Protein AF-A0AAW2YAG4-F1 (afdb_monomer_lite)

Structure (mmCIF, N/CA/C/O backbone):
data_AF-A0AAW2YAG4-F1
#
_entry.id   AF-A0AAW2YAG4-F1
#
loop_
_atom_site.group_PDB
_atom_site.id
_atom_site.type_symbol
_atom_site.label_atom_id
_atom_site.label_alt_id
_atom_site.label_comp_id
_atom_site.label_asym_id
_atom_site.label_entity_id
_atom_site.label_seq_id
_atom_site.pdbx_PDB_ins_code
_atom_site.Cartn_x
_atom_site.Cartn_y
_atom_site.Cartn_z
_atom_site.occupancy
_atom_site.B_iso_or_equiv
_atom_site.auth_seq_id
_atom_site.auth_comp_id
_atom_site.auth_asym_id
_atom_site.auth_atom_id
_atom_site.pdbx_PDB_model_num
ATOM 1 N N . MET A 1 1 ? 24.905 -18.448 -11.678 1.00 53.66 1 MET A N 1
ATOM 2 C CA . MET A 1 1 ? 25.564 -17.209 -12.152 1.00 53.66 1 MET A CA 1
ATOM 3 C C . MET A 1 1 ? 26.242 -17.367 -13.518 1.00 53.66 1 MET A C 1
ATOM 5 O O . MET A 1 1 ? 26.027 -16.509 -14.355 1.00 53.66 1 MET A O 1
ATOM 9 N N . ALA A 1 2 ? 26.984 -18.450 -13.802 1.00 53.00 2 ALA A N 1
ATOM 10 C CA . ALA A 1 2 ? 27.741 -18.599 -15.063 1.00 53.00 2 ALA A CA 1
ATOM 11 C C . ALA A 1 2 ? 26.912 -18.540 -16.371 1.00 53.00 2 ALA A C 1
ATOM 13 O O . ALA A 1 2 ? 27.399 -18.035 -17.376 1.00 53.00 2 ALA A O 1
ATOM 14 N N . MET A 1 3 ? 25.658 -19.007 -16.359 1.00 46.44 3 MET A N 1
ATOM 15 C CA . MET A 1 3 ? 24.808 -19.075 -17.559 1.00 46.44 3 MET A CA 1
ATOM 16 C C . MET A 1 3 ? 24.360 -17.697 -18.087 1.00 46.44 3 MET A C 1
ATOM 18 O O . MET A 1 3 ? 24.261 -17.512 -19.294 1.00 46.44 3 MET A O 1
ATOM 22 N N . PHE A 1 4 ? 24.137 -16.718 -17.203 1.00 52.41 4 PHE A N 1
ATOM 23 C CA . PHE A 1 4 ? 23.622 -15.391 -17.574 1.00 52.41 4 PHE A CA 1
ATOM 24 C C . PHE A 1 4 ? 24.710 -14.489 -18.181 1.00 52.41 4 PHE A C 1
ATOM 26 O O . PHE A 1 4 ? 24.458 -13.781 -19.154 1.00 52.41 4 PHE A O 1
ATOM 33 N N . ASN A 1 5 ? 25.949 -14.615 -17.694 1.00 57.97 5 ASN A N 1
ATOM 34 C CA . ASN A 1 5 ? 27.104 -13.868 -18.204 1.00 57.97 5 ASN A CA 1
ATOM 35 C C . ASN A 1 5 ? 27.513 -14.296 -19.623 1.00 57.97 5 ASN A C 1
ATOM 37 O O . ASN A 1 5 ? 28.012 -13.482 -20.392 1.00 57.97 5 ASN A O 1
ATOM 41 N N . MET A 1 6 ? 27.295 -15.564 -19.984 1.00 61.59 6 MET A N 1
ATOM 42 C CA . MET A 1 6 ? 27.647 -16.101 -21.304 1.00 61.59 6 MET A CA 1
ATOM 43 C C . MET A 1 6 ? 26.668 -15.660 -22.407 1.00 61.59 6 MET A C 1
ATOM 45 O O . MET A 1 6 ? 27.051 -15.587 -23.570 1.00 61.59 6 MET A O 1
ATOM 49 N N . LEU A 1 7 ? 25.424 -15.334 -22.041 1.00 64.31 7 LEU A N 1
ATOM 50 C CA . LEU A 1 7 ? 24.391 -14.820 -22.949 1.00 64.31 7 LEU A CA 1
ATOM 51 C C . LEU A 1 7 ? 24.320 -13.280 -22.971 1.00 64.31 7 LEU A C 1
ATOM 53 O O . LEU A 1 7 ? 23.483 -12.725 -23.677 1.00 64.31 7 LEU A O 1
ATOM 57 N N . GLY A 1 8 ? 25.179 -12.587 -22.211 1.00 64.06 8 GLY A N 1
ATOM 58 C CA . GLY A 1 8 ? 25.187 -11.121 -22.124 1.00 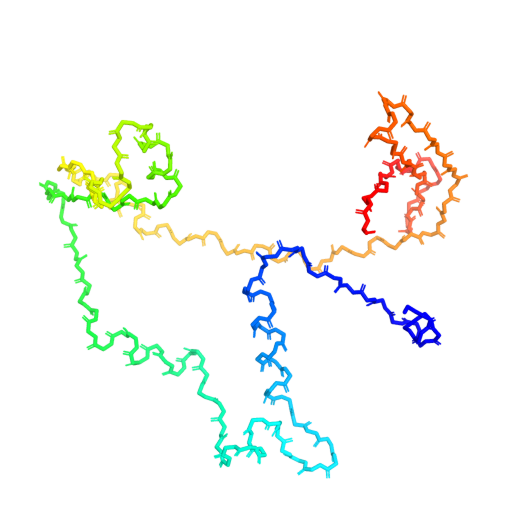64.06 8 GLY A CA 1
ATOM 59 C C . GLY A 1 8 ? 23.967 -10.527 -21.411 1.00 64.06 8 GLY A C 1
ATOM 60 O O . GLY A 1 8 ? 23.642 -9.363 -21.622 1.00 64.06 8 GLY A O 1
ATOM 61 N N . THR A 1 9 ? 23.271 -11.317 -20.590 1.00 64.12 9 THR A N 1
ATOM 62 C CA . THR A 1 9 ? 22.061 -10.892 -19.870 1.00 64.12 9 THR A CA 1
ATOM 63 C C . THR A 1 9 ? 22.362 -10.666 -18.393 1.00 64.12 9 THR A C 1
ATOM 65 O O . THR A 1 9 ? 22.922 -11.545 -17.739 1.00 64.12 9 THR A O 1
ATOM 68 N N . GLU A 1 10 ? 21.954 -9.522 -17.845 1.00 59.56 10 GLU A N 1
ATOM 69 C CA . GLU A 1 10 ? 22.127 -9.208 -16.424 1.00 59.56 10 GLU A CA 1
ATOM 70 C C . GLU A 1 10 ? 20.949 -9.713 -15.581 1.00 59.56 10 GLU A C 1
ATOM 72 O O . GLU A 1 10 ? 19.783 -9.448 -15.880 1.00 59.56 10 GLU A O 1
ATOM 77 N N . LEU A 1 11 ? 21.254 -10.426 -14.495 1.00 54.88 11 LEU A N 1
ATOM 78 C CA . LEU A 1 11 ? 20.260 -10.934 -13.553 1.00 54.88 11 LEU A CA 1
ATOM 79 C C . LEU A 1 11 ? 20.003 -9.889 -12.457 1.00 54.88 11 LEU A C 1
ATOM 81 O O . LEU A 1 11 ? 20.839 -9.689 -11.578 1.00 54.88 11 LEU A O 1
ATOM 85 N N . LYS A 1 12 ? 18.846 -9.219 -12.508 1.00 58.56 12 LYS A N 1
ATOM 86 C CA . LYS A 1 12 ? 18.429 -8.228 -11.504 1.00 58.56 12 LYS A CA 1
ATOM 87 C C . LYS A 1 12 ? 17.614 -8.913 -10.402 1.00 58.56 12 LYS A C 1
ATOM 89 O O . LYS A 1 12 ? 16.523 -9.407 -10.669 1.00 58.56 12 LYS A O 1
ATOM 94 N N . PHE A 1 13 ? 18.140 -8.952 -9.178 1.00 48.41 13 PHE A N 1
ATOM 95 C CA . PHE A 1 13 ? 17.424 -9.467 -8.005 1.00 48.41 13 PHE A CA 1
ATOM 96 C C . PHE A 1 13 ? 16.569 -8.361 -7.374 1.00 48.41 13 PHE A C 1
ATOM 98 O O . PHE A 1 13 ? 17.056 -7.245 -7.187 1.00 48.41 13 PHE A O 1
ATOM 105 N N . SER A 1 14 ? 15.310 -8.662 -7.041 1.00 45.09 14 SER A N 1
ATOM 106 C CA . SER A 1 14 ? 14.479 -7.756 -6.239 1.00 45.09 14 SER A CA 1
ATOM 107 C C . SER A 1 14 ? 14.921 -7.797 -4.772 1.00 45.09 14 SER A C 1
ATOM 109 O O . SER A 1 14 ? 15.391 -8.830 -4.287 1.00 45.09 14 SER A O 1
ATOM 111 N N . THR A 1 15 ? 14.805 -6.673 -4.060 1.00 54.16 15 THR A N 1
ATOM 112 C CA . THR A 1 15 ? 15.118 -6.593 -2.626 1.00 54.16 15 THR A CA 1
ATOM 113 C C . THR A 1 15 ? 14.220 -7.545 -1.840 1.00 54.16 15 THR A C 1
ATOM 115 O O . THR A 1 15 ? 13.032 -7.662 -2.136 1.00 54.16 15 THR A O 1
ATOM 118 N N . ALA A 1 16 ? 14.785 -8.204 -0.823 1.00 50.81 16 ALA A N 1
ATOM 119 C CA . ALA A 1 16 ? 14.051 -9.126 0.036 1.00 50.81 16 ALA A CA 1
ATOM 120 C C . ALA A 1 16 ? 12.755 -8.473 0.556 1.00 50.81 16 ALA A C 1
ATOM 122 O O . ALA A 1 16 ? 12.799 -7.441 1.228 1.00 50.81 16 ALA A O 1
ATOM 123 N N . ASP A 1 17 ? 11.629 -9.116 0.233 1.00 47.75 17 ASP A N 1
ATOM 124 C CA . ASP A 1 17 ? 10.254 -8.777 0.624 1.00 47.75 17 ASP A CA 1
ATOM 125 C C . ASP A 1 17 ? 9.556 -7.654 -0.182 1.00 47.75 17 ASP A C 1
ATOM 127 O O . ASP A 1 17 ? 9.034 -6.674 0.360 1.00 47.75 17 ASP A O 1
ATOM 131 N N . HIS A 1 18 ? 9.508 -7.793 -1.512 1.00 51.22 18 HIS A N 1
ATOM 132 C CA . HIS A 1 18 ? 8.655 -6.983 -2.399 1.00 51.22 18 HIS A CA 1
ATOM 133 C C . HIS A 1 18 ? 7.665 -7.866 -3.176 1.00 51.22 18 HIS A C 1
ATOM 135 O O . HIS A 1 18 ? 7.828 -8.089 -4.373 1.00 51.22 18 HIS A O 1
ATOM 141 N N . SER A 1 19 ? 6.594 -8.332 -2.520 1.00 53.47 19 SER A N 1
ATOM 142 C CA . SER A 1 19 ? 5.555 -9.151 -3.176 1.00 53.47 19 SER A CA 1
ATOM 143 C C . SER A 1 19 ? 4.991 -8.502 -4.448 1.00 53.47 19 SER A C 1
ATOM 145 O O . SER A 1 19 ? 4.784 -9.179 -5.443 1.00 53.47 19 SER A O 1
ATOM 147 N N . GLN A 1 20 ? 4.860 -7.170 -4.485 1.00 53.75 20 GLN A N 1
ATOM 148 C CA . GLN A 1 20 ? 4.312 -6.461 -5.649 1.00 53.75 20 GLN A CA 1
ATOM 149 C C . GLN A 1 20 ? 5.174 -6.512 -6.923 1.00 53.75 20 GLN A C 1
ATOM 151 O O . GLN A 1 20 ? 4.610 -6.444 -8.016 1.00 53.75 20 GLN A O 1
ATOM 156 N N . THR A 1 21 ? 6.509 -6.579 -6.832 1.00 53.12 21 THR A N 1
ATOM 157 C CA . THR A 1 21 ? 7.360 -6.650 -8.040 1.00 53.12 21 THR A CA 1
ATOM 158 C C . THR A 1 21 ? 7.359 -8.048 -8.635 1.00 53.12 21 THR A C 1
ATOM 160 O O . THR A 1 21 ? 7.324 -8.201 -9.857 1.00 53.12 21 THR A O 1
ATOM 163 N N . ASP A 1 22 ? 7.348 -9.050 -7.763 1.00 57.56 22 ASP A N 1
ATOM 164 C CA . ASP A 1 22 ? 7.364 -10.456 -8.149 1.00 57.56 22 ASP A CA 1
ATOM 165 C C . ASP A 1 22 ? 5.995 -10.861 -8.710 1.00 57.56 22 ASP A C 1
ATOM 167 O O . ASP A 1 22 ? 5.928 -11.516 -9.750 1.00 57.56 22 ASP A O 1
ATOM 171 N N . ASP A 1 23 ? 4.910 -10.342 -8.124 1.00 64.81 23 ASP A N 1
ATOM 172 C CA . ASP A 1 23 ? 3.544 -10.516 -8.625 1.00 64.81 23 ASP A CA 1
ATOM 173 C C . ASP A 1 23 ? 3.391 -9.981 -10.059 1.00 64.81 23 ASP A C 1
ATOM 175 O O . ASP A 1 23 ? 2.767 -10.626 -10.903 1.00 64.81 23 ASP A O 1
ATOM 179 N N . LEU A 1 24 ? 3.988 -8.825 -10.379 1.00 67.81 24 LEU A N 1
ATOM 180 C CA . LEU A 1 24 ? 3.905 -8.239 -11.721 1.00 67.81 24 LEU A CA 1
ATOM 181 C C . LEU A 1 24 ? 4.715 -9.033 -12.758 1.00 67.81 24 LEU A C 1
ATOM 183 O O . LEU A 1 24 ? 4.257 -9.215 -13.889 1.00 67.81 24 LEU A O 1
ATOM 187 N N . ALA A 1 25 ? 5.905 -9.511 -12.388 1.00 70.25 25 ALA A N 1
ATOM 188 C CA . ALA A 1 25 ? 6.737 -10.346 -13.254 1.00 70.25 25 ALA A CA 1
ATOM 189 C C . ALA A 1 25 ? 6.096 -11.720 -13.504 1.00 70.25 25 ALA A C 1
ATOM 191 O O . ALA A 1 25 ? 6.086 -12.223 -14.627 1.00 70.25 25 ALA A O 1
ATOM 192 N N . GLN A 1 26 ? 5.498 -12.310 -12.473 1.00 71.25 26 GLN A N 1
ATOM 193 C CA . GLN A 1 26 ? 4.785 -13.573 -12.597 1.00 71.25 26 GLN A CA 1
ATOM 194 C C . GLN A 1 26 ? 3.499 -13.414 -13.419 1.00 71.25 26 GLN A C 1
ATOM 196 O O . GLN A 1 26 ? 3.195 -14.262 -14.259 1.00 71.25 26 GLN A O 1
ATOM 201 N N . PHE A 1 27 ? 2.779 -12.301 -13.251 1.00 75.56 27 PHE A N 1
ATOM 202 C CA . PHE A 1 27 ? 1.611 -11.967 -14.066 1.00 75.56 27 PHE A CA 1
ATOM 203 C C . PHE A 1 27 ? 1.974 -11.757 -15.543 1.00 75.56 27 PHE A C 1
ATOM 205 O O . PHE A 1 27 ? 1.276 -12.265 -16.419 1.00 75.56 27 PHE A O 1
ATOM 212 N N . SER A 1 28 ? 3.079 -11.065 -15.841 1.00 74.00 28 SER A N 1
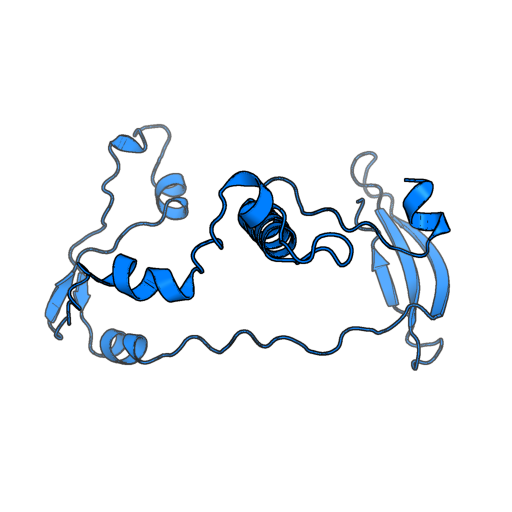ATOM 213 C CA . SER A 1 28 ? 3.513 -10.833 -17.225 1.00 74.00 28 SER A CA 1
ATOM 214 C C . SER A 1 28 ? 3.944 -12.124 -17.927 1.00 74.00 28 SER A C 1
ATOM 216 O O . SER A 1 28 ? 3.564 -12.346 -19.077 1.00 74.00 28 SER A O 1
ATOM 218 N N . TYR A 1 29 ? 4.643 -13.022 -17.224 1.00 78.88 29 TYR A N 1
ATOM 219 C CA . TYR A 1 29 ? 4.981 -14.353 -17.733 1.00 78.88 29 TYR A CA 1
ATOM 220 C C . TYR A 1 29 ? 3.729 -15.195 -18.014 1.00 78.88 29 TYR A C 1
ATOM 222 O O . TYR A 1 29 ? 3.606 -15.800 -19.078 1.00 78.88 29 TYR A O 1
ATOM 230 N N . ASN A 1 30 ? 2.761 -15.182 -17.095 1.00 81.38 30 ASN A N 1
ATOM 231 C CA . ASN A 1 30 ? 1.507 -15.923 -17.238 1.00 81.38 30 ASN A CA 1
ATOM 232 C C . ASN A 1 30 ? 0.605 -15.397 -18.366 1.00 81.38 30 ASN A C 1
ATOM 234 O O . ASN A 1 30 ? -0.256 -16.143 -18.828 1.00 81.38 30 ASN A O 1
ATOM 238 N N . LEU A 1 31 ? 0.801 -14.155 -18.823 1.00 76.12 31 LEU A N 1
ATOM 239 C CA . LEU A 1 31 ? 0.072 -13.555 -19.945 1.00 76.12 31 LEU A CA 1
ATOM 240 C C . LEU A 1 31 ? 0.767 -13.780 -21.302 1.00 76.12 31 LEU A C 1
ATOM 242 O O . LEU A 1 31 ? 0.131 -13.696 -22.353 1.00 76.12 31 LEU A O 1
ATOM 246 N N . HIS A 1 32 ? 2.068 -14.074 -21.304 1.00 81.69 32 HIS A N 1
ATOM 247 C CA . HIS A 1 32 ? 2.851 -14.192 -22.529 1.00 81.69 32 HIS A CA 1
ATOM 248 C C . HIS A 1 32 ? 2.553 -15.499 -23.281 1.00 81.69 32 HIS A C 1
ATOM 250 O O . HIS A 1 32 ? 2.668 -16.595 -22.733 1.00 81.69 32 HIS A O 1
ATOM 256 N N . LYS A 1 33 ? 2.219 -15.398 -24.572 1.00 84.19 33 LYS A N 1
ATOM 257 C CA . LYS A 1 33 ? 1.965 -16.562 -25.433 1.00 84.19 33 LYS A CA 1
ATOM 258 C C . LYS A 1 33 ? 3.273 -17.162 -25.936 1.00 84.19 33 LYS A C 1
ATOM 260 O O . LYS A 1 33 ? 4.119 -16.458 -26.482 1.00 84.19 33 LYS A O 1
ATOM 265 N N . SER A 1 34 ? 3.435 -18.473 -25.784 1.00 82.88 34 SER A N 1
ATOM 266 C CA . SER A 1 34 ? 4.577 -19.184 -26.365 1.00 82.88 34 SER A CA 1
ATOM 267 C C . SER A 1 34 ? 4.436 -19.269 -27.885 1.00 82.88 34 SER A C 1
ATOM 269 O O . SER A 1 34 ? 3.358 -19.586 -28.386 1.00 82.88 34 SER A O 1
ATOM 271 N N . SER A 1 35 ? 5.524 -19.052 -28.625 1.00 79.94 35 SER A N 1
ATOM 272 C CA . SER A 1 35 ? 5.546 -19.194 -30.088 1.00 79.94 35 SER A CA 1
ATOM 273 C C . SER A 1 35 ? 5.271 -20.627 -30.557 1.00 79.94 35 SER A C 1
ATOM 275 O O . SER A 1 35 ? 4.742 -20.814 -31.647 1.00 79.94 35 SER A O 1
ATOM 277 N N . ALA A 1 36 ? 5.592 -21.633 -29.736 1.00 78.88 36 ALA A N 1
ATOM 278 C CA . ALA A 1 36 ? 5.410 -23.044 -30.077 1.00 78.88 36 ALA A CA 1
ATOM 279 C C . ALA A 1 36 ? 3.953 -23.520 -29.935 1.00 78.88 36 ALA A C 1
ATOM 281 O O . ALA A 1 36 ? 3.485 -24.322 -30.738 1.00 78.88 36 ALA A O 1
ATOM 282 N N . THR A 1 37 ? 3.239 -23.030 -28.919 1.00 80.50 37 THR A N 1
ATOM 283 C CA . THR A 1 37 ? 1.886 -23.506 -28.568 1.00 80.50 37 THR A CA 1
ATOM 284 C C . THR A 1 37 ? 0.799 -22.482 -28.910 1.00 80.50 37 THR A C 1
ATOM 286 O O . THR A 1 37 ? -0.376 -22.824 -28.966 1.00 80.50 37 THR A O 1
ATOM 289 N N . GLY A 1 38 ? 1.156 -21.208 -29.108 1.00 85.44 38 GLY A N 1
ATOM 290 C CA . GLY A 1 38 ? 0.211 -20.108 -29.335 1.00 85.44 38 GLY A CA 1
ATOM 291 C C . GLY A 1 38 ? -0.624 -19.710 -28.108 1.00 85.44 38 GLY A C 1
ATOM 292 O O . GLY A 1 38 ? -1.455 -18.809 -28.208 1.00 85.44 38 GLY A O 1
ATOM 293 N N . MET A 1 39 ? -0.397 -20.353 -26.960 1.00 83.06 39 MET A N 1
ATOM 294 C CA . MET A 1 39 ? -1.128 -20.163 -25.701 1.00 83.06 39 MET A CA 1
ATOM 295 C C . MET A 1 39 ? -0.193 -19.653 -24.602 1.00 83.06 39 MET A C 1
ATOM 297 O O . MET A 1 39 ? 1.023 -19.884 -24.661 1.00 83.06 39 MET A O 1
ATOM 301 N N . CYS A 1 40 ? -0.743 -18.959 -23.605 1.00 84.50 40 CYS A N 1
ATOM 302 C CA . CYS A 1 40 ? 0.003 -18.594 -22.401 1.00 84.50 40 CYS A CA 1
ATOM 303 C C . CYS A 1 40 ? -0.029 -19.722 -21.345 1.00 84.50 40 CYS A C 1
ATOM 305 O O . CYS A 1 40 ? -0.922 -20.575 -21.377 1.00 84.50 40 CYS A O 1
ATOM 307 N N . PRO A 1 41 ? 0.923 -19.760 -20.392 1.00 85.44 41 PRO A N 1
ATOM 308 C CA . PRO A 1 41 ? 0.946 -20.785 -19.345 1.00 85.44 41 PRO A CA 1
ATOM 309 C C . PRO A 1 41 ? -0.359 -20.882 -18.539 1.00 85.44 41 PRO A C 1
ATOM 311 O O . PRO A 1 41 ? -0.777 -21.979 -18.182 1.00 85.44 41 PRO A O 1
ATOM 314 N N . PHE A 1 42 ? -1.025 -19.752 -18.281 1.00 83.81 42 PHE A N 1
ATOM 315 C CA . PHE A 1 42 ? -2.298 -19.724 -17.557 1.00 83.81 42 PHE A CA 1
ATOM 316 C C . PHE A 1 42 ? -3.436 -20.375 -18.362 1.00 83.81 42 PHE A C 1
ATOM 318 O O . PHE A 1 42 ? -4.177 -21.196 -17.823 1.00 83.81 42 PHE A O 1
ATOM 325 N N . GLU A 1 43 ? -3.529 -20.083 -19.664 1.00 84.81 43 GLU A N 1
ATOM 326 C CA . GLU A 1 43 ? -4.485 -20.732 -20.573 1.00 84.81 43 GLU A CA 1
ATOM 327 C C . GLU A 1 43 ? -4.262 -22.240 -20.665 1.00 84.81 43 GLU A C 1
ATOM 329 O O . GLU A 1 43 ? -5.224 -22.998 -20.733 1.00 84.81 43 GLU A O 1
ATOM 334 N N . LEU A 1 44 ? -3.004 -22.683 -20.647 1.00 85.06 44 LEU A N 1
ATOM 335 C CA . LEU A 1 44 ? -2.669 -24.102 -20.739 1.00 85.06 44 LEU A CA 1
ATOM 336 C C . LEU A 1 44 ? -3.184 -24.899 -19.530 1.00 85.06 44 LEU A C 1
ATOM 338 O O . LEU A 1 44 ? -3.544 -26.065 -19.667 1.00 85.06 44 LEU A O 1
ATOM 342 N N . VAL A 1 45 ? -3.211 -24.273 -18.350 1.00 84.50 45 VAL A N 1
ATOM 343 C CA . VAL A 1 45 ? -3.645 -24.912 -17.100 1.00 84.50 45 VAL A CA 1
ATOM 344 C C . VAL A 1 45 ? -5.155 -24.800 -16.905 1.00 84.50 45 VAL A C 1
ATOM 346 O O . VAL A 1 45 ? -5.799 -25.781 -16.538 1.00 84.50 45 VAL A O 1
ATOM 349 N N . TYR A 1 46 ? -5.727 -23.617 -17.134 1.00 84.50 46 TYR A N 1
ATOM 350 C CA . TYR A 1 46 ? -7.114 -23.319 -16.762 1.00 84.50 46 TYR A CA 1
ATOM 351 C C . TYR A 1 46 ? -8.077 -23.250 -17.952 1.00 84.50 46 TYR A C 1
ATOM 353 O O . TYR A 1 46 ? -9.286 -23.157 -17.752 1.00 84.50 46 TYR A O 1
ATOM 361 N N . GLY A 1 47 ? -7.576 -23.277 -19.191 1.00 82.62 47 GLY A N 1
ATOM 362 C CA . GLY A 1 47 ? -8.390 -23.180 -20.408 1.00 82.62 47 GLY A CA 1
ATOM 363 C C . GLY A 1 47 ? -9.074 -21.822 -20.610 1.00 82.62 47 GLY A C 1
ATOM 364 O O . GLY A 1 47 ? -9.902 -21.678 -21.506 1.00 82.62 47 GLY A O 1
ATOM 365 N N . GLN A 1 48 ? -8.758 -20.828 -19.776 1.00 78.81 48 GLN A N 1
ATOM 366 C CA . GLN A 1 48 ? -9.308 -19.474 -19.810 1.00 78.81 48 GLN A CA 1
ATOM 367 C C . GLN A 1 48 ? -8.175 -18.454 -19.682 1.00 78.81 48 GLN A C 1
ATOM 369 O O . GLN A 1 48 ? -7.144 -18.753 -19.087 1.00 78.81 48 GLN A O 1
ATOM 374 N N . GLN A 1 49 ? -8.362 -17.251 -20.227 1.00 75.50 49 GLN A N 1
ATOM 375 C CA . GLN A 1 49 ? -7.426 -16.136 -20.047 1.00 75.50 49 GLN A CA 1
ATOM 376 C C . GLN A 1 49 ? -7.528 -15.565 -18.618 1.00 75.50 49 GLN A C 1
ATOM 378 O O . GLN A 1 49 ? -8.623 -15.555 -18.047 1.00 75.50 49 GLN A O 1
ATOM 383 N N . PRO A 1 50 ? -6.420 -15.087 -18.021 1.00 72.94 50 PRO A N 1
ATOM 384 C CA . PRO A 1 50 ? -6.450 -14.483 -16.696 1.00 72.94 50 PRO A CA 1
ATOM 385 C C . PRO A 1 50 ? -7.213 -13.152 -16.729 1.00 72.94 50 PRO A C 1
ATOM 387 O O . PRO A 1 50 ? -7.006 -12.329 -17.618 1.00 72.94 50 PRO A O 1
ATOM 390 N N . ILE A 1 51 ? -8.078 -12.933 -15.734 1.00 72.56 51 ILE A N 1
ATOM 391 C CA . ILE A 1 51 ? -8.882 -11.708 -15.622 1.00 72.56 51 ILE A CA 1
ATOM 392 C C . ILE A 1 51 ? -7.957 -10.530 -15.326 1.00 72.56 51 ILE A C 1
ATOM 394 O O . ILE A 1 51 ? -7.210 -10.543 -14.339 1.00 72.56 51 ILE A O 1
ATOM 398 N N . MET A 1 52 ? -8.007 -9.497 -16.163 1.00 69.56 52 MET A N 1
ATOM 399 C CA . MET A 1 52 ? -7.091 -8.374 -16.019 1.00 69.56 52 MET A CA 1
ATOM 400 C C . MET A 1 52 ? -7.529 -7.429 -14.886 1.00 69.56 52 MET A C 1
ATOM 402 O O . MET A 1 52 ? -8.724 -7.212 -14.681 1.00 69.56 52 MET A O 1
ATOM 406 N N . PRO A 1 53 ? -6.586 -6.786 -14.164 1.00 64.75 53 PRO A N 1
ATOM 407 C CA . PRO A 1 53 ? -6.921 -5.867 -13.072 1.00 64.75 53 PRO A CA 1
ATOM 408 C C . PRO A 1 53 ? -7.901 -4.747 -13.458 1.00 64.75 53 PRO A C 1
ATOM 410 O O . PRO A 1 53 ? -8.748 -4.382 -12.650 1.00 64.75 53 PRO A O 1
ATOM 413 N N . HIS A 1 54 ? -7.837 -4.245 -14.696 1.00 62.28 54 HIS A N 1
ATOM 414 C CA . HIS A 1 54 ? -8.757 -3.215 -15.195 1.00 62.28 54 HIS A CA 1
ATOM 415 C C . HIS A 1 54 ? -10.181 -3.750 -15.439 1.00 62.28 54 HIS A C 1
ATOM 417 O O . HIS A 1 54 ? -11.159 -3.017 -15.324 1.00 62.28 54 HIS A O 1
ATO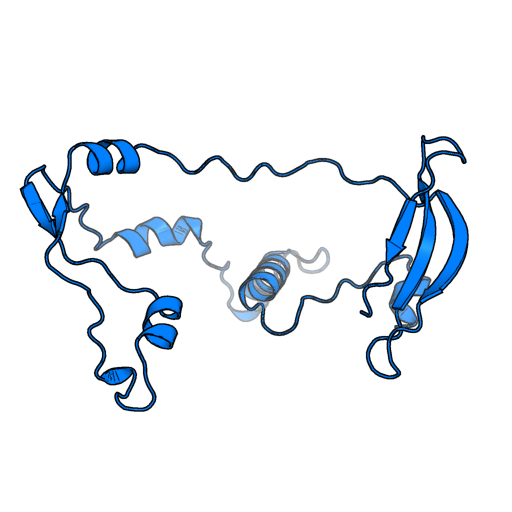M 423 N N . GLU A 1 55 ? -10.332 -5.042 -15.733 1.00 60.69 55 GLU A N 1
ATOM 424 C CA . GLU A 1 55 ? -11.644 -5.684 -15.872 1.00 60.69 55 GLU A CA 1
ATOM 425 C C . GLU A 1 55 ? -12.304 -5.880 -14.500 1.00 60.69 55 GLU A C 1
ATOM 427 O O . GLU A 1 55 ? -13.532 -5.823 -14.376 1.00 60.69 55 GLU A O 1
ATOM 432 N N . ASN A 1 56 ? -11.485 -6.018 -13.452 1.00 62.66 56 ASN A N 1
ATOM 433 C CA . ASN A 1 56 ? -11.929 -6.138 -12.068 1.00 62.66 56 ASN A CA 1
ATOM 434 C C . ASN A 1 56 ? -12.414 -4.820 -11.454 1.00 62.66 56 ASN A C 1
ATOM 436 O O . ASN A 1 56 ? -13.099 -4.884 -10.437 1.00 62.66 56 ASN A O 1
ATOM 440 N N . GLU A 1 57 ? -12.148 -3.645 -12.038 1.00 62.81 57 GLU A N 1
ATOM 441 C CA . GLU A 1 57 ? -12.669 -2.362 -11.521 1.00 62.81 57 GLU A CA 1
ATOM 442 C C . GLU A 1 57 ? -14.198 -2.385 -11.425 1.00 62.81 57 GLU A C 1
ATOM 444 O O . GLU A 1 57 ? -14.781 -2.073 -10.387 1.00 62.81 57 GLU A O 1
ATOM 449 N N . LYS A 1 58 ? -14.852 -2.928 -12.460 1.00 65.50 58 LYS A N 1
ATOM 450 C CA . LYS A 1 58 ? -16.310 -3.108 -12.506 1.00 65.50 58 LYS A CA 1
ATOM 451 C C . LYS A 1 58 ? -16.840 -4.011 -11.395 1.00 65.50 58 LYS A C 1
ATOM 453 O O . LYS A 1 58 ? -18.033 -3.975 -11.123 1.00 65.50 58 LYS A O 1
ATOM 458 N N . TYR A 1 59 ? -16.009 -4.859 -10.795 1.00 64.06 59 TYR A N 1
ATOM 459 C CA . TYR A 1 59 ? -16.387 -5.746 -9.692 1.00 64.06 59 TYR A CA 1
ATOM 460 C C . TYR A 1 59 ? -15.945 -5.202 -8.331 1.00 64.06 59 TYR A C 1
ATOM 462 O O . TYR A 1 59 ? -16.687 -5.337 -7.361 1.00 64.06 59 TYR A O 1
ATOM 470 N N . ALA A 1 60 ? -14.793 -4.537 -8.266 1.00 62.47 60 ALA A N 1
ATOM 471 C CA . ALA A 1 60 ? -14.257 -3.906 -7.065 1.00 62.47 60 ALA A CA 1
ATOM 472 C C . ALA A 1 60 ? -15.087 -2.691 -6.626 1.00 62.47 60 ALA A C 1
ATOM 474 O O . ALA A 1 60 ? -15.247 -2.452 -5.427 1.00 62.47 60 ALA A O 1
ATOM 475 N N . ASP A 1 61 ? -15.658 -1.958 -7.584 1.00 69.44 61 ASP A N 1
ATOM 476 C CA . ASP A 1 61 ? -16.433 -0.746 -7.317 1.00 69.44 61 ASP A CA 1
ATOM 477 C C . ASP A 1 61 ? -17.938 -1.005 -7.145 1.00 69.44 61 ASP A C 1
ATOM 479 O O . ASP A 1 61 ? -18.659 -0.113 -6.704 1.00 69.44 61 ASP A O 1
ATOM 483 N N . LYS A 1 62 ? -18.426 -2.234 -7.387 1.00 70.38 62 LYS A N 1
ATOM 484 C CA . LYS A 1 62 ? -19.862 -2.611 -7.345 1.00 70.38 62 LYS A CA 1
ATOM 485 C C . LYS A 1 62 ? -20.578 -2.378 -6.005 1.00 70.38 62 LYS A C 1
ATOM 487 O O . LYS A 1 62 ? -21.796 -2.506 -5.943 1.00 70.38 62 LYS A O 1
ATOM 492 N N . GLY A 1 63 ? -19.852 -2.030 -4.944 1.00 68.38 63 GLY A N 1
ATOM 493 C CA . GLY A 1 63 ? -20.410 -1.652 -3.642 1.00 68.38 63 GLY A CA 1
ATOM 494 C C . GLY A 1 63 ? -19.817 -0.374 -3.049 1.00 68.38 63 GLY A C 1
ATOM 495 O O . GLY A 1 63 ? -20.139 -0.031 -1.911 1.00 68.38 63 GLY A O 1
ATOM 496 N N . ARG A 1 64 ? -18.944 0.333 -3.779 1.00 72.88 64 ARG A N 1
ATOM 497 C CA . ARG A 1 64 ? -18.395 1.609 -3.315 1.00 72.88 64 ARG A CA 1
ATOM 498 C C . ARG A 1 64 ? -19.433 2.696 -3.561 1.00 72.88 64 ARG A C 1
ATOM 500 O O . ARG A 1 64 ? -19.787 2.979 -4.698 1.00 72.88 64 ARG A O 1
ATOM 507 N N . LYS A 1 65 ? -19.920 3.311 -2.488 1.00 75.19 65 LYS A N 1
ATOM 508 C CA . LYS A 1 65 ? -20.671 4.563 -2.580 1.00 75.19 65 LYS A CA 1
ATOM 509 C C . LYS A 1 65 ? -19.664 5.702 -2.444 1.00 75.19 65 LYS A C 1
ATOM 511 O O . LYS A 1 65 ? -18.939 5.696 -1.446 1.00 75.19 65 LYS A O 1
ATOM 516 N N . PRO A 1 66 ? -19.573 6.635 -3.407 1.00 71.00 66 PRO A N 1
ATOM 517 C CA . PRO A 1 66 ? -18.821 7.855 -3.171 1.00 71.00 66 PRO A CA 1
ATOM 518 C C . PRO A 1 66 ? -19.488 8.571 -1.993 1.00 71.00 66 PRO A C 1
ATOM 520 O O . PRO A 1 66 ? -20.673 8.893 -2.045 1.00 71.00 66 PRO A O 1
ATOM 523 N N . VAL A 1 67 ? -18.752 8.711 -0.893 1.00 76.25 67 VAL A N 1
ATOM 524 C CA . VAL A 1 67 ? -19.178 9.523 0.247 1.00 76.25 67 VAL A CA 1
ATOM 525 C C . VAL A 1 67 ? -18.548 10.887 0.034 1.00 76.25 67 VAL A C 1
ATOM 527 O O . VAL A 1 67 ? -17.326 11.019 0.091 1.00 76.25 67 VAL A O 1
ATOM 530 N N . GLU A 1 68 ? -19.384 11.866 -0.288 1.00 81.00 68 GLU A N 1
ATOM 531 C CA . GLU A 1 68 ? -18.989 13.269 -0.347 1.00 81.00 68 GLU A CA 1
ATOM 532 C C . GLU A 1 68 ? -19.131 13.859 1.056 1.00 81.00 68 GLU A C 1
ATOM 534 O O . GLU A 1 68 ? -20.126 13.605 1.734 1.00 81.00 68 GLU A O 1
ATOM 539 N N . PHE A 1 69 ? -18.119 14.604 1.495 1.00 82.75 69 PHE A N 1
ATOM 540 C CA . PHE A 1 69 ? -18.116 15.272 2.793 1.00 82.75 69 PHE A CA 1
ATOM 541 C C . PHE A 1 69 ? -18.253 16.777 2.582 1.00 82.75 69 PHE A C 1
ATOM 543 O O . PHE A 1 69 ? -17.553 17.349 1.741 1.00 82.75 69 PHE A O 1
ATOM 550 N N . GLY A 1 70 ? -19.153 17.402 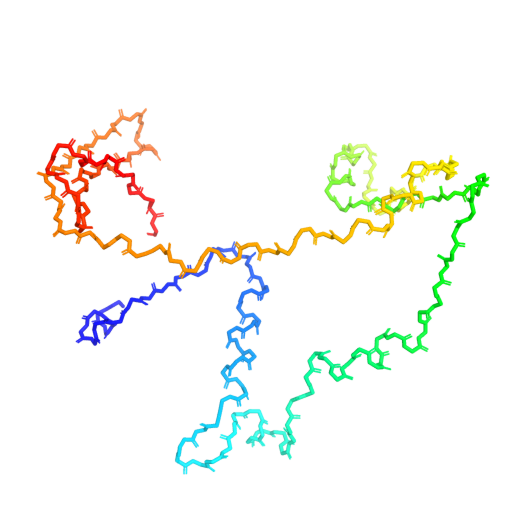3.334 1.00 84.94 70 GLY A N 1
ATOM 551 C CA . GLY A 1 70 ? -19.321 18.847 3.389 1.00 84.94 70 GLY A CA 1
ATOM 552 C C . GLY A 1 70 ? -18.394 19.494 4.414 1.00 84.94 70 GLY A C 1
ATOM 553 O O . GLY A 1 70 ? -17.871 18.838 5.314 1.00 84.94 70 GLY A O 1
ATOM 554 N N . VAL A 1 71 ? -18.205 20.809 4.290 1.00 84.44 71 VAL A N 1
ATOM 555 C CA . VAL A 1 71 ? -17.529 21.600 5.330 1.00 84.44 71 VAL A CA 1
ATOM 556 C C . VAL A 1 71 ? -18.347 21.521 6.616 1.00 84.44 71 VAL A C 1
ATOM 558 O O . VAL A 1 71 ? -19.558 21.737 6.579 1.00 84.44 71 VAL A O 1
ATOM 561 N N . GLY A 1 72 ? -17.687 21.230 7.734 1.00 85.44 72 GLY A N 1
ATOM 562 C CA . GLY A 1 72 ? -18.349 21.047 9.028 1.00 85.44 72 GLY A CA 1
ATOM 563 C C . GLY A 1 72 ? -18.725 19.600 9.366 1.00 85.44 72 GLY A C 1
ATOM 564 O O . GLY A 1 72 ? -19.142 19.330 10.492 1.00 85.44 72 GLY A O 1
ATOM 565 N N . ASP A 1 73 ? -18.556 18.651 8.438 1.00 89.19 73 ASP A N 1
ATOM 566 C CA . ASP A 1 73 ? -18.774 17.234 8.738 1.00 89.19 73 ASP A CA 1
ATOM 567 C C . ASP A 1 73 ? -17.690 16.705 9.684 1.00 89.19 73 ASP A C 1
ATOM 569 O O . ASP A 1 73 ? -16.502 16.982 9.511 1.00 89.19 73 ASP A O 1
ATOM 573 N N . GLN A 1 74 ? -18.096 15.889 10.661 1.00 88.94 74 GLN A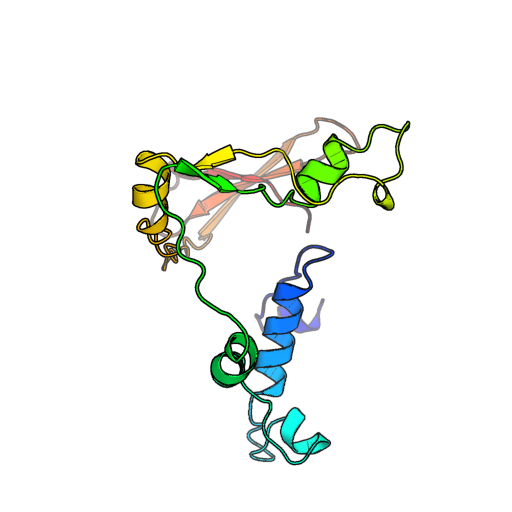 N 1
ATOM 574 C CA . GLN A 1 74 ? -17.165 15.190 11.543 1.00 88.94 74 GLN A CA 1
ATOM 575 C C . GLN A 1 74 ? -16.769 13.840 10.949 1.00 88.94 74 GLN A C 1
ATOM 577 O O . GLN A 1 74 ? -17.591 12.931 10.813 1.00 88.94 74 GLN A O 1
ATOM 582 N N . VAL A 1 75 ? -15.486 13.687 10.638 1.00 88.19 75 VAL A N 1
ATOM 583 C CA . VAL A 1 75 ? -14.914 12.471 10.059 1.00 88.19 75 VAL A CA 1
ATOM 584 C C . VAL A 1 75 ? -13.867 11.865 10.981 1.00 88.19 75 VAL A C 1
ATOM 586 O O . VAL A 1 75 ? -13.152 12.568 11.690 1.00 88.19 75 VAL A O 1
ATOM 589 N N . LEU A 1 76 ? -13.764 10.537 10.958 1.00 89.81 76 LEU A N 1
ATOM 590 C CA . LEU A 1 76 ? -12.719 9.811 11.673 1.00 89.81 76 LEU A CA 1
ATOM 591 C C . LEU A 1 76 ? -11.578 9.457 10.715 1.00 89.81 76 LEU A C 1
ATOM 593 O O . LEU A 1 76 ? -11.802 8.885 9.642 1.00 89.81 76 LEU A O 1
ATOM 597 N N . LEU A 1 77 ? -10.338 9.734 11.112 1.00 86.94 77 LEU A N 1
ATOM 598 C CA . LEU A 1 77 ? -9.163 9.458 10.285 1.00 86.94 77 LEU A CA 1
ATOM 599 C C . LEU A 1 77 ? -8.719 8.007 10.444 1.00 86.94 77 LEU A C 1
ATOM 601 O O . LEU A 1 77 ? -8.381 7.552 11.535 1.00 86.94 77 LEU A O 1
ATOM 605 N N . LYS A 1 78 ? -8.670 7.264 9.334 1.00 86.75 78 LYS A N 1
ATOM 606 C CA . LYS A 1 78 ? -8.152 5.893 9.347 1.00 86.75 78 LYS A CA 1
ATOM 607 C C . LYS A 1 78 ? -6.647 5.902 9.590 1.00 86.75 78 LYS A C 1
ATOM 609 O O . LYS A 1 78 ? -5.872 6.425 8.790 1.00 86.75 78 LYS A O 1
ATOM 614 N N . LEU A 1 79 ? -6.231 5.242 10.661 1.00 84.44 79 LEU A N 1
ATOM 615 C CA . LEU A 1 79 ? -4.830 5.128 11.026 1.00 84.44 79 LEU A CA 1
ATOM 616 C C . LEU A 1 79 ? -4.123 4.068 10.163 1.00 84.44 79 LEU A C 1
ATOM 618 O O . LEU A 1 79 ? -4.644 2.981 9.908 1.00 84.44 79 LEU A O 1
ATOM 622 N N . ASN A 1 80 ? -2.914 4.392 9.702 1.00 81.81 80 ASN A N 1
ATOM 623 C CA . ASN A 1 80 ? -2.065 3.480 8.934 1.00 81.81 80 ASN A CA 1
ATOM 624 C C . ASN A 1 80 ? -1.314 2.521 9.887 1.00 81.81 80 ASN A C 1
ATOM 626 O O . ASN A 1 80 ? -0.884 2.967 10.955 1.00 81.81 80 ASN A O 1
ATOM 630 N N . PRO A 1 81 ? -1.059 1.253 9.503 1.00 76.81 81 PRO A N 1
ATOM 631 C CA . PRO A 1 81 ? -0.196 0.332 10.250 1.00 76.81 81 PRO A CA 1
ATOM 632 C C . PRO A 1 81 ? 1.129 0.924 10.757 1.00 76.81 81 PRO A C 1
ATOM 634 O O . PRO A 1 81 ? 1.581 0.577 11.846 1.00 76.81 81 PRO A O 1
ATOM 637 N N . GLN A 1 82 ? 1.753 1.840 10.010 1.00 77.25 82 GLN A N 1
ATOM 638 C CA . GLN A 1 82 ? 2.986 2.513 10.447 1.00 77.25 82 GLN A CA 1
ATOM 639 C C . GLN A 1 82 ? 2.767 3.426 11.662 1.00 77.25 82 GLN A C 1
ATOM 641 O O . GLN A 1 82 ? 3.641 3.556 12.517 1.00 77.25 82 GLN A O 1
ATOM 646 N N . ILE A 1 83 ? 1.588 4.040 11.754 1.00 76.12 83 ILE A N 1
ATOM 647 C CA . ILE A 1 83 ? 1.174 4.864 12.889 1.00 76.12 83 ILE A CA 1
ATOM 648 C C . ILE A 1 83 ? 0.782 3.952 14.060 1.00 76.12 83 ILE A C 1
ATOM 650 O O . ILE A 1 83 ? 1.209 4.203 15.183 1.00 76.12 83 ILE A O 1
ATOM 654 N N . TRP A 1 84 ? 0.090 2.831 13.805 1.00 74.62 84 TRP A N 1
ATOM 655 C CA . TRP A 1 84 ? -0.225 1.831 14.839 1.00 74.62 84 TRP A CA 1
ATOM 656 C C . TRP A 1 84 ? 1.020 1.309 15.543 1.00 74.62 84 TRP A C 1
ATOM 658 O O . TRP A 1 84 ? 1.032 1.228 16.764 1.00 74.62 84 TRP A O 1
ATOM 668 N N . LYS A 1 85 ? 2.089 1.010 14.797 1.00 74.25 85 LYS A N 1
ATOM 669 C CA . LYS A 1 85 ? 3.365 0.556 15.372 1.00 74.25 85 LYS A CA 1
ATOM 670 C C . LYS A 1 85 ? 4.017 1.600 16.282 1.00 74.25 85 LYS A C 1
ATOM 672 O O . LYS A 1 85 ? 4.712 1.222 17.216 1.00 74.25 85 LYS A O 1
ATOM 677 N N . LYS A 1 86 ? 3.791 2.893 16.025 1.00 76.38 86 LYS A N 1
ATOM 678 C CA . LYS A 1 86 ? 4.272 3.989 16.882 1.00 76.38 86 LYS A CA 1
ATOM 679 C C . LYS A 1 86 ? 3.399 4.182 18.125 1.00 76.38 86 LYS A C 1
ATOM 681 O O . LYS A 1 86 ? 3.933 4.460 19.191 1.00 76.38 86 LYS A O 1
ATOM 686 N N . ILE A 1 87 ? 2.079 4.029 17.988 1.00 73.06 87 ILE A N 1
ATOM 687 C CA . ILE A 1 87 ? 1.107 4.152 19.091 1.00 73.06 87 ILE A CA 1
ATOM 688 C C . ILE A 1 87 ? 1.155 2.930 20.016 1.00 73.06 87 ILE A C 1
ATOM 690 O O . ILE A 1 87 ? 0.946 3.061 21.222 1.00 73.06 87 ILE A O 1
ATOM 694 N N . SER A 1 88 ? 1.442 1.748 19.462 1.00 65.81 88 SER A N 1
ATOM 695 C CA . SER A 1 88 ? 1.628 0.492 20.189 1.00 65.81 88 SER A CA 1
ATOM 696 C C . SER A 1 88 ? 2.878 0.586 21.062 1.00 65.81 88 SER A C 1
ATOM 698 O O . SER A 1 88 ? 3.938 0.050 20.752 1.00 65.81 88 SER A O 1
ATOM 700 N N . SER A 1 89 ? 2.752 1.282 22.187 1.00 61.91 89 SER A N 1
ATOM 701 C CA . SER A 1 89 ? 3.664 1.119 23.308 1.00 61.91 89 SER A CA 1
ATOM 702 C C . SER A 1 89 ? 3.601 -0.338 23.782 1.00 61.91 89 SER A C 1
ATOM 704 O O . SER A 1 89 ? 2.591 -1.020 23.589 1.00 61.91 89 SER A O 1
ATOM 706 N N . LYS A 1 90 ? 4.660 -0.827 24.442 1.00 62.38 90 LYS A N 1
ATOM 707 C CA . LYS A 1 90 ? 4.687 -2.173 25.058 1.00 62.38 90 LYS A CA 1
ATOM 708 C C . LYS A 1 90 ? 3.490 -2.449 25.987 1.00 62.38 90 LYS A C 1
ATOM 710 O O . LYS A 1 90 ? 3.251 -3.599 26.332 1.00 62.38 90 LYS A O 1
ATOM 715 N N . THR A 1 91 ? 2.770 -1.407 26.394 1.00 68.25 91 THR A N 1
ATOM 716 C CA . THR A 1 91 ? 1.645 -1.443 27.325 1.00 68.25 91 THR A CA 1
ATOM 717 C C . THR A 1 91 ? 0.330 -1.891 26.678 1.00 68.25 91 THR A C 1
ATOM 719 O O . THR A 1 91 ? -0.510 -2.448 27.376 1.00 68.25 91 THR A O 1
ATOM 722 N N . VAL A 1 92 ? 0.123 -1.682 25.367 1.00 75.25 92 VAL A N 1
ATOM 723 C CA . VAL A 1 92 ? -1.159 -1.988 24.700 1.00 75.25 92 VAL A CA 1
ATOM 724 C C . VAL A 1 92 ? -0.941 -2.832 23.449 1.00 75.25 92 VAL A C 1
ATOM 726 O O . VAL A 1 92 ? -0.159 -2.489 22.564 1.00 75.25 92 VAL A O 1
ATOM 729 N N . HIS A 1 93 ? -1.671 -3.944 23.366 1.00 77.88 93 HIS A N 1
ATOM 730 C CA . HIS A 1 93 ? -1.652 -4.827 22.207 1.00 77.88 93 HIS A CA 1
ATOM 731 C C . HIS A 1 93 ? -2.282 -4.146 20.982 1.00 77.88 93 HIS A C 1
ATOM 733 O O . HIS A 1 93 ? -3.355 -3.555 21.077 1.00 77.88 93 HIS A O 1
ATOM 739 N N . HIS A 1 94 ? -1.662 -4.294 19.809 1.00 72.88 94 HIS A N 1
ATOM 740 C CA . HIS A 1 94 ? -2.096 -3.665 18.554 1.00 72.88 94 HIS A CA 1
ATOM 741 C C . HIS A 1 94 ? -3.556 -3.964 18.160 1.00 72.88 94 HIS A C 1
ATOM 743 O O . HIS A 1 94 ? -4.199 -3.137 17.523 1.00 72.88 94 HIS A O 1
ATOM 749 N N . GLY A 1 95 ? -4.101 -5.116 18.565 1.00 77.38 95 GLY A N 1
ATOM 750 C CA . GLY A 1 95 ? -5.507 -5.476 18.336 1.00 77.38 95 GLY A CA 1
ATOM 751 C C . GLY A 1 95 ? -6.527 -4.657 19.143 1.00 77.38 95 GLY A C 1
ATOM 752 O O . GLY A 1 95 ? -7.704 -4.671 18.800 1.00 77.38 95 GLY A O 1
ATOM 753 N N . LEU A 1 96 ? -6.085 -3.947 20.188 1.00 81.62 96 LEU A N 1
ATOM 754 C CA . LEU A 1 96 ? -6.914 -3.069 21.026 1.00 81.62 96 LEU A CA 1
ATOM 755 C C . LEU A 1 96 ? -6.736 -1.581 20.687 1.00 81.62 96 LEU A C 1
ATOM 757 O O . LEU A 1 96 ? -7.391 -0.729 21.280 1.00 81.62 96 LEU A O 1
ATOM 761 N N . ILE A 1 97 ? -5.855 -1.256 19.738 1.00 80.38 97 ILE A N 1
ATOM 762 C CA . ILE A 1 97 ? -5.672 0.115 19.261 1.00 80.38 97 ILE A CA 1
ATOM 763 C C . ILE A 1 97 ? -6.829 0.445 18.318 1.00 80.38 97 ILE A C 1
ATOM 765 O O . ILE A 1 97 ? -7.118 -0.314 17.389 1.00 80.38 97 ILE A O 1
ATOM 769 N N . SER A 1 98 ? -7.488 1.584 18.550 1.00 83.38 98 SER A N 1
ATOM 770 C CA . SER A 1 98 ? -8.541 2.058 17.653 1.00 83.38 98 SER A CA 1
ATOM 771 C C . SER A 1 98 ? -8.012 2.156 16.221 1.00 83.38 98 SER A C 1
ATOM 773 O O . SER A 1 98 ? -6.927 2.679 15.969 1.00 83.38 98 SER A O 1
ATOM 775 N N . LYS A 1 99 ? -8.791 1.658 15.258 1.00 84.19 99 LYS A N 1
ATOM 776 C CA . LYS A 1 99 ? -8.439 1.751 13.831 1.00 84.19 99 LYS A CA 1
ATOM 777 C C . LYS A 1 99 ? -8.576 3.173 13.292 1.00 84.19 99 LYS A C 1
ATOM 779 O O . LYS A 1 99 ? -7.994 3.478 12.249 1.00 84.19 99 LYS A O 1
ATOM 784 N N . TYR A 1 100 ? -9.345 4.003 13.987 1.00 88.56 100 TYR A N 1
ATOM 785 C CA . TYR A 1 100 ? -9.624 5.375 13.610 1.00 88.56 100 TYR A CA 1
ATOM 786 C C . TYR A 1 100 ? -9.258 6.326 14.746 1.00 88.56 100 TYR A C 1
ATOM 788 O O . TYR A 1 100 ? -9.444 5.996 15.919 1.00 88.56 100 TYR A O 1
ATOM 796 N N . ASP A 1 101 ? -8.735 7.484 14.377 1.00 84.44 101 ASP A N 1
ATOM 797 C CA . ASP A 1 101 ? -8.458 8.592 15.283 1.00 84.44 101 ASP A CA 1
ATOM 798 C C . ASP A 1 101 ? -9.566 9.647 15.187 1.00 84.44 101 ASP A C 1
ATOM 800 O O . ASP A 1 101 ? -10.261 9.658 14.172 1.00 84.44 101 ASP A O 1
ATOM 804 N N . GLY A 1 102 ? -9.687 10.456 16.249 1.00 84.00 102 GLY A N 1
ATOM 805 C CA . GLY A 1 102 ? -10.705 11.452 16.641 1.00 84.00 102 GLY A CA 1
ATOM 806 C C . GLY A 1 102 ? -11.724 12.006 15.626 1.00 84.00 102 GLY A C 1
ATOM 807 O O . GLY A 1 102 ? -11.570 11.884 14.419 1.00 84.00 102 GLY A O 1
ATOM 808 N N . PRO A 1 103 ? -12.791 12.672 16.101 1.00 86.62 103 PRO A N 1
ATOM 809 C CA . PRO A 1 103 ? -13.655 13.441 15.215 1.00 86.62 103 PRO A CA 1
ATOM 810 C C . PRO A 1 103 ? -12.913 14.703 14.758 1.00 86.62 103 PRO A C 1
ATOM 812 O O . PRO A 1 103 ? -12.607 15.579 15.567 1.00 86.62 103 PRO A O 1
ATOM 815 N N . PHE A 1 104 ? -12.619 14.780 13.463 1.00 86.69 104 PHE A N 1
ATOM 816 C CA . PHE A 1 104 ? -12.055 15.958 12.810 1.00 86.69 104 PHE A CA 1
ATOM 817 C C . PHE A 1 104 ? -13.127 16.630 11.966 1.00 86.69 104 PHE A C 1
ATOM 819 O O . PHE A 1 104 ? -13.902 15.948 11.299 1.00 86.69 104 PHE A O 1
ATOM 826 N N . GLU A 1 105 ? -13.162 17.955 11.998 1.00 87.94 105 GLU A N 1
ATOM 827 C CA . GLU A 1 105 ? -14.048 18.745 11.152 1.00 87.94 105 GLU A CA 1
ATOM 828 C C . GLU A 1 105 ? -13.417 18.924 9.768 1.00 87.94 105 GLU A C 1
ATOM 830 O O . GLU A 1 105 ? -12.213 19.162 9.650 1.00 87.94 105 GLU A O 1
ATOM 835 N N . VAL A 1 106 ? -14.209 18.759 8.709 1.00 84.88 106 VAL A N 1
ATOM 836 C CA . VAL A 1 106 ? -13.737 18.972 7.338 1.00 84.88 106 VAL A CA 1
ATOM 837 C C . VAL A 1 106 ? -13.641 20.470 7.055 1.00 84.88 106 VAL A C 1
ATOM 839 O O . VAL A 1 106 ? -14.658 21.159 6.957 1.00 84.88 106 VAL A O 1
ATOM 842 N N . ASP A 1 107 ? -12.415 20.957 6.863 1.00 81.31 107 ASP A N 1
ATOM 843 C CA . ASP A 1 107 ? -12.133 22.351 6.519 1.00 81.31 107 ASP A CA 1
ATOM 844 C C . ASP A 1 107 ? -12.180 22.608 5.001 1.00 81.31 107 ASP A C 1
ATOM 846 O O . ASP A 1 107 ? -11.926 21.732 4.166 1.00 81.31 107 ASP A O 1
ATOM 850 N N . LEU A 1 108 ? -12.391 23.875 4.622 1.00 73.12 108 LEU A N 1
ATOM 851 C CA . LEU A 1 108 ? -12.365 24.358 3.228 1.00 73.12 108 LEU A CA 1
ATOM 852 C C . LEU A 1 108 ? -11.070 23.987 2.470 1.00 73.12 108 LEU A C 1
ATOM 854 O O . LEU A 1 108 ? -11.083 23.823 1.249 1.00 73.12 108 LEU A O 1
ATOM 858 N N . ILE A 1 109 ? -9.952 23.836 3.185 1.00 69.31 109 ILE A N 1
ATOM 859 C CA . ILE A 1 109 ? -8.646 23.456 2.625 1.00 69.31 109 ILE A CA 1
ATOM 860 C C . ILE A 1 109 ? -8.642 21.990 2.167 1.00 69.31 109 ILE A C 1
ATOM 862 O O . ILE A 1 109 ? -8.038 21.661 1.141 1.00 69.31 109 ILE A O 1
ATOM 866 N N . ASP A 1 110 ? -9.326 21.101 2.885 1.00 63.09 110 ASP A N 1
ATOM 867 C CA . ASP A 1 110 ? -9.335 19.674 2.570 1.00 63.09 110 ASP A CA 1
ATOM 868 C C . ASP A 1 110 ? -10.249 19.353 1.382 1.00 63.09 110 ASP A C 1
ATOM 870 O O . ASP A 1 110 ? -9.899 18.491 0.569 1.00 63.09 110 ASP A O 1
ATOM 874 N N . MET A 1 111 ? -11.322 20.127 1.170 1.00 60.84 111 MET A N 1
ATOM 875 C CA . MET A 1 111 ? -12.084 20.077 -0.089 1.00 60.84 111 MET A CA 1
ATOM 876 C C . MET A 1 111 ? -11.207 20.401 -1.308 1.00 60.84 111 MET A C 1
ATOM 878 O O . MET A 1 111 ? -11.308 19.737 -2.340 1.00 60.84 111 MET A O 1
ATOM 882 N N . ALA A 1 112 ? -10.301 21.380 -1.203 1.00 61.62 112 ALA A N 1
ATOM 883 C CA . ALA A 1 112 ? -9.388 21.720 -2.296 1.00 61.62 112 ALA A CA 1
ATOM 884 C C . ALA A 1 112 ? -8.335 20.621 -2.547 1.00 61.62 112 ALA A C 1
ATOM 886 O O . ALA A 1 112 ? -7.929 20.387 -3.687 1.00 61.62 112 ALA A O 1
ATOM 887 N N . ARG A 1 113 ? -7.915 19.891 -1.504 1.00 58.19 113 ARG A N 1
ATOM 888 C CA . ARG A 1 113 ? -6.956 18.777 -1.620 1.00 58.19 113 ARG A CA 1
ATOM 889 C C . ARG A 1 113 ? -7.540 17.543 -2.295 1.00 58.19 113 ARG A C 1
ATOM 891 O O . ARG A 1 113 ? -6.796 16.880 -3.018 1.00 58.19 113 ARG A O 1
ATOM 898 N N . GLN A 1 114 ? -8.837 17.266 -2.137 1.00 56.38 114 GLN A N 1
ATOM 899 C CA . GLN A 1 114 ? -9.511 16.186 -2.876 1.00 56.38 114 GLN A CA 1
ATOM 900 C C . GLN A 1 114 ? -9.373 16.349 -4.402 1.00 56.38 114 GLN A C 1
ATOM 902 O O . GLN A 1 114 ? -9.342 15.359 -5.130 1.00 56.38 114 GLN A O 1
ATOM 907 N N . GLN 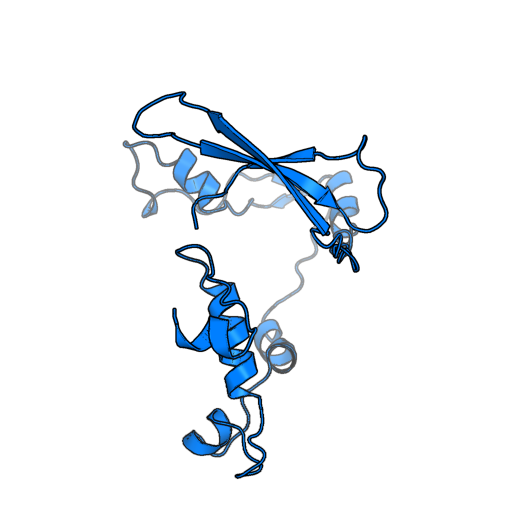A 1 115 ? -9.211 17.584 -4.893 1.00 53.16 115 GLN A N 1
ATOM 908 C CA . GLN A 1 115 ? -9.006 17.876 -6.314 1.00 53.16 115 GLN A CA 1
ATOM 909 C C . GLN A 1 115 ? -7.550 17.735 -6.775 1.00 53.16 115 GLN A C 1
ATOM 911 O O . GLN A 1 115 ? -7.293 17.676 -7.982 1.00 53.16 115 GLN A O 1
ATOM 916 N N . THR A 1 116 ? -6.580 17.669 -5.854 1.00 43.50 116 THR A N 1
ATOM 917 C CA . THR A 1 116 ? -5.170 17.513 -6.228 1.00 43.50 116 THR A CA 1
ATOM 918 C C . THR A 1 116 ? -4.915 16.084 -6.696 1.00 43.50 116 THR A C 1
ATOM 920 O O . THR A 1 116 ? -4.582 15.171 -5.943 1.00 43.50 116 THR A O 1
ATOM 923 N N . ARG A 1 117 ? -5.082 15.890 -8.006 1.00 50.03 117 ARG A N 1
ATOM 924 C CA . ARG A 1 117 ? -4.535 14.754 -8.742 1.00 50.03 117 ARG A CA 1
ATOM 925 C C . ARG A 1 117 ? -3.067 14.635 -8.337 1.00 50.03 117 ARG A C 1
ATOM 927 O O . ARG A 1 117 ? -2.303 15.579 -8.540 1.00 50.03 117 ARG A O 1
ATOM 934 N N . ARG A 1 118 ? -2.678 13.504 -7.735 1.00 46.28 118 ARG A N 1
ATOM 935 C CA . ARG A 1 118 ? -1.262 13.175 -7.511 1.00 46.28 118 ARG A CA 1
ATOM 936 C C . ARG A 1 118 ? -0.504 13.488 -8.797 1.00 46.28 118 ARG A C 1
ATOM 938 O O . ARG A 1 118 ? -0.942 13.055 -9.865 1.00 46.28 118 ARG A O 1
ATOM 945 N N . ALA A 1 119 ? 0.595 14.239 -8.687 1.00 44.88 119 ALA A N 1
ATOM 946 C CA . ALA A 1 119 ? 1.477 14.465 -9.822 1.00 44.88 119 ALA A CA 1
ATOM 947 C C . ALA A 1 119 ? 1.765 13.096 -10.461 1.00 44.88 119 ALA A C 1
ATOM 949 O O . ALA A 1 119 ? 2.123 12.168 -9.721 1.00 44.88 119 ALA A O 1
ATOM 950 N N . PRO A 1 120 ? 1.539 12.929 -11.778 1.00 51.22 120 PRO A N 1
ATOM 951 C CA . PRO A 1 120 ? 1.827 11.671 -12.443 1.00 51.22 120 PRO A CA 1
ATOM 952 C C . PRO A 1 120 ? 3.253 11.260 -12.084 1.00 51.22 120 PRO A C 1
ATOM 954 O O . PRO A 1 120 ? 4.128 12.134 -12.054 1.00 51.22 120 PRO A O 1
ATOM 957 N N . PRO A 1 121 ? 3.513 9.979 -11.776 1.00 48.91 121 PRO A N 1
ATOM 958 C CA . PRO A 1 121 ? 4.879 9.532 -11.581 1.00 48.91 121 PRO A CA 1
ATOM 959 C C . PRO A 1 121 ? 5.663 9.923 -12.833 1.00 48.91 121 PRO A C 1
ATOM 961 O O . PRO A 1 121 ? 5.367 9.462 -13.935 1.00 48.91 121 PRO A O 1
ATOM 964 N N . VAL A 1 122 ? 6.619 10.838 -12.673 1.00 49.16 122 VAL A N 1
ATOM 965 C CA . VAL A 1 122 ? 7.512 11.227 -13.758 1.00 49.16 122 VAL A CA 1
ATOM 966 C C . VAL A 1 122 ? 8.411 10.025 -13.994 1.00 49.16 122 VAL A C 1
ATOM 968 O O . VAL A 1 122 ? 9.414 9.837 -13.306 1.00 49.16 122 VAL A O 1
ATOM 971 N N . ILE A 1 123 ? 8.014 9.172 -14.937 1.00 52.69 123 ILE A N 1
ATOM 972 C CA . ILE A 1 123 ? 8.877 8.130 -15.477 1.00 52.69 123 ILE A CA 1
ATOM 973 C C . ILE A 1 123 ? 10.009 8.877 -16.175 1.00 52.69 123 ILE A C 1
ATOM 975 O O . ILE A 1 123 ? 9.835 9.430 -17.262 1.00 52.69 123 ILE A O 1
ATOM 979 N N . ARG A 1 124 ? 11.159 8.964 -15.505 1.00 42.06 124 ARG A N 1
ATOM 980 C CA . ARG A 1 124 ? 12.391 9.464 -16.110 1.00 42.06 124 ARG A CA 1
ATOM 981 C C . ARG A 1 124 ? 12.737 8.479 -17.227 1.00 42.06 124 ARG A C 1
ATOM 983 O O . ARG A 1 124 ? 13.085 7.339 -16.944 1.00 42.06 124 ARG A O 1
ATOM 990 N N . LYS A 1 125 ? 12.519 8.887 -18.479 1.00 55.06 125 LYS A N 1
ATOM 991 C CA . LYS A 1 125 ? 12.623 8.007 -19.653 1.00 55.06 125 LYS A CA 1
ATOM 992 C C . LYS A 1 125 ? 14.051 7.579 -19.978 1.00 55.06 125 LYS A C 1
ATOM 994 O O . LYS A 1 125 ? 14.213 6.593 -20.680 1.00 55.06 125 LYS A O 1
ATOM 999 N N . GLU A 1 126 ? 15.063 8.277 -19.478 1.00 57.50 126 GLU A N 1
ATOM 1000 C CA . GLU A 1 126 ? 16.445 8.027 -19.876 1.00 57.50 126 GLU A CA 1
ATOM 1001 C C . GLU A 1 126 ? 17.374 8.183 -18.674 1.00 57.50 126 GLU A C 1
ATOM 1003 O O . GLU A 1 126 ? 17.615 9.282 -18.177 1.00 57.50 126 GLU A O 1
ATOM 1008 N N . PHE A 1 127 ? 17.902 7.057 -18.210 1.00 51.34 127 PHE A N 1
ATOM 1009 C CA . PHE A 1 127 ? 19.147 7.015 -17.457 1.00 51.34 127 PHE A CA 1
ATOM 1010 C C . PHE A 1 127 ? 19.993 5.884 -18.008 1.00 51.34 127 PHE A C 1
ATOM 1012 O O . PHE A 1 127 ? 20.153 4.846 -17.378 1.00 51.34 127 PHE A O 1
ATOM 1019 N N . GLU A 1 128 ? 20.548 6.087 -19.189 1.00 54.91 128 GLU A N 1
ATOM 1020 C CA . GLU A 1 128 ? 21.641 5.240 -19.646 1.00 54.91 128 GLU A CA 1
ATOM 1021 C C . GLU A 1 128 ? 22.845 6.129 -19.918 1.00 54.91 128 GLU A C 1
ATOM 1023 O O . GLU A 1 128 ? 23.326 6.272 -21.036 1.00 54.91 128 GLU A O 1
ATOM 1028 N N . LYS A 1 129 ? 23.355 6.748 -18.845 1.00 63.31 129 LYS A N 1
ATOM 1029 C CA . LYS A 1 129 ? 24.785 7.043 -18.814 1.00 63.31 129 LYS A CA 1
ATOM 1030 C C . LYS A 1 129 ? 25.473 5.690 -18.690 1.00 63.31 129 LYS A C 1
ATOM 1032 O O . LYS A 1 129 ? 25.445 5.075 -17.627 1.00 63.31 129 LYS A O 1
ATOM 1037 N N . MET A 1 130 ? 26.011 5.185 -19.793 1.00 59.88 130 MET A N 1
ATOM 1038 C CA . MET A 1 130 ? 26.757 3.935 -19.775 1.00 59.88 130 MET A CA 1
ATOM 1039 C C . MET A 1 130 ? 28.136 4.188 -19.167 1.00 59.88 130 MET A C 1
ATOM 1041 O O . MET A 1 130 ? 28.751 5.239 -19.371 1.00 59.88 130 MET A O 1
ATOM 1045 N N . VAL A 1 131 ? 28.629 3.230 -18.387 1.00 70.00 131 VAL A N 1
ATOM 1046 C CA . VAL A 1 131 ? 30.000 3.281 -17.877 1.00 70.00 131 VAL A CA 1
ATOM 1047 C C . VAL A 1 131 ? 30.946 3.059 -19.053 1.00 70.00 131 VAL A C 1
ATOM 1049 O O . VAL A 1 131 ? 30.965 1.979 -19.635 1.00 70.00 131 VAL A O 1
ATOM 1052 N N . LEU A 1 132 ? 31.739 4.072 -19.407 1.00 75.44 132 LEU A N 1
ATOM 1053 C CA . LEU A 1 132 ? 32.752 3.961 -20.456 1.00 75.44 132 LEU A CA 1
ATOM 1054 C C . LEU A 1 132 ? 33.982 3.236 -19.905 1.00 75.44 132 LEU A C 1
ATOM 1056 O O . LEU A 1 132 ? 34.491 2.300 -20.521 1.00 75.44 132 LEU A O 1
ATOM 1060 N N . LYS A 1 133 ? 34.471 3.657 -18.730 1.00 79.75 133 LYS A N 1
ATOM 1061 C CA . LYS A 1 133 ? 35.645 3.044 -18.094 1.00 79.75 133 LYS A CA 1
ATOM 1062 C C . LYS A 1 133 ? 35.704 3.306 -16.591 1.00 79.75 133 LYS A C 1
ATOM 1064 O O . LYS A 1 133 ? 35.379 4.395 -16.134 1.00 79.75 133 LYS A O 1
ATOM 1069 N N . ILE A 1 134 ? 36.214 2.340 -15.832 1.00 82.38 134 ILE A N 1
ATOM 1070 C CA . ILE A 1 134 ? 36.631 2.556 -14.441 1.00 82.38 134 ILE A CA 1
ATOM 1071 C C . ILE A 1 134 ? 38.087 3.023 -14.457 1.00 82.38 134 ILE A C 1
ATOM 1073 O O . ILE A 1 134 ? 38.960 2.344 -15.003 1.00 82.38 134 ILE A O 1
ATOM 1077 N N . LEU A 1 135 ? 38.339 4.207 -13.910 1.00 84.12 135 LEU A N 1
ATOM 1078 C CA . LEU A 1 135 ? 39.667 4.819 -13.891 1.00 84.12 135 LEU A CA 1
ATOM 1079 C C . LEU A 1 135 ? 40.469 4.422 -12.657 1.00 84.12 135 LEU A C 1
ATOM 1081 O O . LEU A 1 135 ? 41.688 4.309 -12.747 1.00 84.12 135 LEU A O 1
ATOM 1085 N N . ASP A 1 136 ? 39.785 4.235 -11.533 1.00 83.38 136 ASP A N 1
ATOM 1086 C CA . ASP A 1 136 ? 40.409 3.946 -10.250 1.00 83.38 136 ASP A CA 1
ATOM 1087 C C . ASP A 1 136 ? 39.418 3.258 -9.300 1.00 83.38 136 ASP A C 1
ATOM 1089 O O . ASP A 1 136 ? 38.205 3.280 -9.529 1.00 83.38 136 ASP A O 1
ATOM 1093 N N . HIS A 1 137 ? 39.923 2.643 -8.235 1.00 83.88 137 HIS A N 1
ATOM 1094 C CA . HIS A 1 137 ? 39.110 2.118 -7.144 1.00 83.88 137 HIS A CA 1
ATOM 1095 C C . HIS A 1 137 ? 39.793 2.382 -5.805 1.00 83.88 137 HIS A C 1
ATOM 1097 O O . HIS A 1 137 ? 41.012 2.281 -5.675 1.00 83.88 137 HIS A O 1
ATOM 1103 N N . ARG A 1 138 ? 39.001 2.677 -4.776 1.00 79.69 138 ARG A N 1
ATOM 1104 C CA . ARG A 1 138 ? 39.501 2.852 -3.411 1.00 79.69 138 ARG A CA 1
ATOM 1105 C C . ARG A 1 138 ? 38.691 2.024 -2.432 1.00 79.69 138 ARG A C 1
ATOM 1107 O O . ARG A 1 138 ? 37.481 1.862 -2.573 1.00 79.69 138 ARG A O 1
ATOM 1114 N N . THR A 1 139 ? 39.372 1.517 -1.413 1.00 75.88 139 THR A N 1
ATOM 1115 C CA . THR A 1 139 ? 38.724 0.822 -0.300 1.00 75.88 139 THR A CA 1
ATOM 1116 C C . THR A 1 139 ? 38.625 1.786 0.868 1.00 75.88 139 THR A C 1
ATOM 1118 O O . THR A 1 139 ? 39.642 2.195 1.425 1.00 75.88 139 THR A O 1
ATOM 1121 N N . MET A 1 140 ? 37.401 2.156 1.229 1.00 66.81 140 MET A N 1
ATOM 1122 C CA . MET A 1 140 ? 37.138 2.989 2.395 1.00 66.81 140 MET A CA 1
ATOM 1123 C C . MET A 1 140 ? 36.899 2.063 3.587 1.00 66.81 140 MET A C 1
ATOM 1125 O O . MET A 1 140 ? 35.851 1.420 3.694 1.00 66.81 140 MET A O 1
ATOM 1129 N N . ASP A 1 141 ? 37.888 1.958 4.474 1.00 59.12 141 ASP A N 1
ATOM 1130 C CA . ASP A 1 141 ? 37.803 1.088 5.647 1.00 59.12 141 ASP A CA 1
ATOM 1131 C C . ASP A 1 141 ? 37.323 1.898 6.857 1.00 59.12 141 ASP A C 1
ATOM 1133 O O . ASP A 1 141 ? 38.104 2.538 7.556 1.00 59.12 141 ASP A O 1
ATOM 1137 N N . GLN A 1 142 ? 36.006 1.934 7.073 1.00 57.34 142 GLN A N 1
ATOM 1138 C CA . GLN A 1 142 ? 35.433 2.575 8.264 1.00 57.34 142 GLN A CA 1
ATOM 1139 C C . GLN A 1 142 ? 35.129 1.568 9.388 1.00 57.34 142 GLN A C 1
ATOM 1141 O O . GLN A 1 142 ? 34.913 1.979 10.525 1.00 57.34 142 GLN A O 1
ATOM 1146 N N . SER A 1 143 ? 35.121 0.254 9.103 1.00 56.47 143 SER A N 1
ATOM 1147 C CA . SER A 1 143 ? 34.980 -0.851 10.074 1.00 56.47 143 SER A CA 1
ATOM 1148 C C . SER A 1 143 ? 34.972 -2.210 9.353 1.00 56.47 143 SER A C 1
ATOM 1150 O O . SER A 1 143 ? 34.427 -2.305 8.254 1.00 56.47 143 SER A O 1
ATOM 1152 N N . LYS A 1 144 ? 35.415 -3.301 10.011 1.00 59.97 144 LYS A N 1
ATOM 1153 C CA . LYS A 1 144 ? 35.323 -4.694 9.497 1.00 59.97 144 LYS A CA 1
ATOM 1154 C C . LYS A 1 144 ? 33.922 -5.093 8.998 1.00 59.97 144 LYS A C 1
ATOM 1156 O O . LYS A 1 144 ? 33.817 -5.991 8.171 1.00 59.97 144 LYS A O 1
ATOM 1161 N N . LYS A 1 145 ? 32.854 -4.459 9.505 1.00 57.56 145 LYS A N 1
ATOM 1162 C CA . LYS A 1 145 ? 31.458 -4.715 9.095 1.00 57.56 145 LYS A CA 1
ATOM 1163 C C . LYS A 1 145 ? 30.947 -3.806 7.966 1.00 57.56 145 LYS A C 1
ATOM 1165 O O . LYS A 1 145 ? 29.904 -4.106 7.407 1.00 57.56 145 LYS A O 1
ATOM 1170 N N . ASN A 1 146 ? 31.663 -2.729 7.629 1.00 56.66 146 ASN A N 1
ATOM 1171 C CA . ASN A 1 146 ? 31.240 -1.690 6.679 1.00 56.66 146 ASN A CA 1
ATOM 1172 C C . ASN A 1 146 ? 32.344 -1.362 5.660 1.00 56.66 146 ASN A C 1
ATOM 1174 O O . ASN A 1 146 ? 32.538 -0.200 5.302 1.00 56.66 146 ASN A O 1
ATOM 1178 N N . ARG A 1 147 ? 33.089 -2.372 5.200 1.00 63.41 147 ARG A N 1
ATOM 1179 C CA . ARG A 1 147 ? 34.090 -2.171 4.150 1.00 63.41 147 ARG A CA 1
ATOM 1180 C C . ARG A 1 147 ? 33.371 -1.875 2.837 1.00 63.41 147 ARG A C 1
ATOM 1182 O O . ARG A 1 147 ? 32.725 -2.762 2.281 1.00 63.41 147 ARG A O 1
ATOM 1189 N N . ARG A 1 148 ? 33.464 -0.633 2.365 1.00 67.81 148 ARG A N 1
ATOM 1190 C CA . ARG A 1 148 ? 32.882 -0.198 1.091 1.00 67.81 148 ARG A CA 1
ATOM 1191 C C . ARG A 1 148 ? 33.995 0.049 0.083 1.00 67.81 148 ARG A C 1
ATOM 1193 O O . ARG A 1 148 ? 35.051 0.582 0.427 1.00 67.81 148 ARG A O 1
ATOM 1200 N N . MET A 1 149 ? 33.765 -0.401 -1.143 1.00 74.88 149 MET A N 1
ATOM 1201 C CA . MET A 1 149 ? 34.645 -0.125 -2.273 1.00 74.88 149 MET A CA 1
ATOM 1202 C C . MET A 1 149 ? 33.987 0.963 -3.111 1.00 74.88 149 MET A C 1
ATOM 1204 O O . MET A 1 149 ? 32.832 0.804 -3.486 1.00 74.88 149 MET A O 1
ATOM 1208 N N . ASP A 1 150 ? 34.706 2.040 -3.398 1.00 81.69 150 ASP A N 1
ATOM 1209 C CA . ASP A 1 150 ? 34.246 3.061 -4.337 1.00 81.69 150 ASP A CA 1
ATOM 1210 C C . ASP A 1 150 ? 35.040 2.918 -5.640 1.00 81.69 150 ASP A C 1
ATOM 1212 O O . ASP A 1 150 ? 36.250 2.669 -5.605 1.00 81.69 150 ASP A O 1
ATOM 1216 N N . TYR A 1 151 ? 34.386 3.119 -6.780 1.00 82.19 151 TYR A N 1
ATOM 1217 C CA . TYR A 1 151 ? 35.009 3.135 -8.104 1.00 82.19 151 TYR A CA 1
ATOM 1218 C C . TYR A 1 151 ? 34.894 4.523 -8.711 1.00 82.19 151 TYR A C 1
ATOM 1220 O O . TYR A 1 151 ? 33.841 5.152 -8.646 1.00 82.19 151 TYR A O 1
ATOM 1228 N N . LEU A 1 152 ? 35.968 4.996 -9.333 1.00 83.81 152 LEU A N 1
ATOM 1229 C CA . LEU A 1 152 ? 35.950 6.218 -10.119 1.00 83.81 152 LEU A CA 1
ATOM 1230 C C . LEU A 1 152 ? 35.457 5.877 -11.525 1.00 83.81 152 LEU A C 1
ATOM 1232 O O . LEU A 1 152 ? 36.191 5.294 -12.332 1.00 83.81 152 LEU A O 1
ATOM 1236 N N . VAL A 1 153 ? 34.201 6.212 -11.793 1.00 82.81 153 VAL A N 1
ATOM 1237 C CA . VAL A 1 153 ? 33.485 5.859 -13.017 1.00 82.81 153 VAL A CA 1
ATOM 1238 C C . VAL A 1 153 ? 33.560 7.015 -14.007 1.00 82.81 153 VAL A C 1
ATOM 1240 O O . VAL A 1 153 ? 33.201 8.150 -13.700 1.00 82.81 153 VAL A O 1
ATOM 1243 N N . HIS A 1 154 ? 34.024 6.716 -15.216 1.00 80.75 154 HIS A N 1
ATOM 1244 C CA . HIS A 1 154 ? 33.959 7.612 -16.360 1.00 80.75 154 HIS A CA 1
ATOM 1245 C C . HIS A 1 154 ? 32.771 7.226 -17.241 1.00 80.75 154 HIS A C 1
ATOM 1247 O O . HIS A 1 154 ? 32.688 6.090 -17.716 1.00 80.75 154 HIS A O 1
ATOM 1253 N N . TRP A 1 155 ? 31.860 8.172 -17.445 1.00 80.06 155 TRP A N 1
ATOM 1254 C CA . TRP A 1 155 ? 30.611 7.984 -18.176 1.00 80.06 155 TRP A CA 1
ATOM 1255 C C . TRP A 1 155 ? 30.771 8.264 -19.672 1.00 80.06 155 TRP A C 1
ATOM 1257 O O . TRP A 1 155 ? 31.599 9.072 -20.092 1.00 80.06 155 TRP A O 1
ATOM 1267 N N . THR A 1 156 ? 29.956 7.613 -20.498 1.00 71.12 156 THR A N 1
ATOM 1268 C CA . THR A 1 156 ? 29.898 7.882 -21.938 1.00 71.12 156 THR A CA 1
ATOM 1269 C C . THR A 1 156 ? 29.369 9.289 -22.220 1.00 71.12 156 THR A C 1
ATOM 1271 O O . THR A 1 156 ? 28.254 9.613 -21.819 1.00 71.12 156 THR A O 1
ATOM 1274 N N . GLY A 1 157 ? 30.146 10.099 -22.947 1.00 72.31 157 GLY A N 1
ATOM 1275 C CA . GLY A 1 157 ? 29.764 11.455 -23.373 1.00 72.31 157 GLY A CA 1
ATOM 1276 C C . GLY A 1 157 ? 30.296 12.594 -22.495 1.00 72.31 157 GLY A C 1
ATOM 1277 O O . GLY A 1 157 ? 30.130 13.754 -22.862 1.00 72.31 157 GLY A O 1
ATOM 1278 N N . GLU A 1 158 ? 30.965 12.286 -21.383 1.00 72.25 158 GLU A N 1
ATOM 1279 C CA . GLU A 1 158 ? 31.584 13.275 -20.490 1.00 72.25 158 GLU A CA 1
ATOM 1280 C C . GLU A 1 158 ? 33.114 13.239 -20.601 1.00 72.25 158 GLU A C 1
ATOM 1282 O O . GLU A 1 158 ? 33.688 12.299 -21.154 1.00 72.25 158 GLU A O 1
ATOM 1287 N N . SER A 1 159 ? 33.804 14.281 -20.129 1.00 76.12 159 SER A N 1
ATOM 1288 C CA . SER A 1 159 ? 35.267 14.324 -20.171 1.00 76.12 159 SER A CA 1
ATOM 1289 C C . SER A 1 159 ? 35.869 13.517 -19.014 1.00 76.12 159 SER A C 1
ATOM 1291 O O . SER A 1 159 ? 35.208 13.218 -18.020 1.00 76.12 159 SER A O 1
ATOM 1293 N N . LYS A 1 160 ? 37.156 13.151 -19.095 1.00 69.00 160 LYS A N 1
ATOM 1294 C CA . LYS A 1 160 ? 37.839 12.436 -17.996 1.00 69.00 160 LYS A CA 1
ATOM 1295 C C . LYS A 1 160 ? 37.826 13.231 -16.676 1.00 69.00 160 LYS A C 1
ATOM 1297 O O . LYS A 1 160 ? 37.944 12.630 -15.613 1.00 69.00 160 LYS A O 1
ATOM 1302 N N . ALA A 1 161 ? 37.691 14.557 -16.748 1.00 74.75 161 ALA A N 1
ATOM 1303 C CA . ALA A 1 161 ? 37.633 15.433 -15.582 1.00 74.75 161 ALA A CA 1
ATOM 1304 C C . ALA A 1 161 ? 36.301 15.340 -14.817 1.00 74.75 161 ALA A C 1
ATOM 1306 O O . ALA A 1 161 ? 36.269 15.673 -13.637 1.00 74.75 161 ALA A O 1
ATOM 1307 N N . ASP A 1 162 ? 35.246 14.829 -15.455 1.00 76.19 162 ASP A N 1
ATOM 1308 C CA . ASP A 1 162 ? 33.894 14.738 -14.887 1.00 76.19 162 ASP A CA 1
ATOM 1309 C C . ASP A 1 162 ? 33.613 13.359 -14.251 1.00 76.19 162 ASP A C 1
ATOM 1311 O O . ASP A 1 162 ? 32.484 13.030 -13.887 1.00 76.19 162 ASP A O 1
ATOM 1315 N N . ALA A 1 163 ? 34.645 12.516 -14.118 1.00 81.06 163 ALA A N 1
ATOM 1316 C CA . ALA A 1 163 ? 34.514 11.195 -13.515 1.00 81.06 163 ALA A CA 1
ATOM 1317 C C . ALA A 1 163 ? 34.056 11.292 -12.048 1.00 81.06 163 ALA A C 1
ATOM 1319 O O . ALA A 1 163 ? 34.594 12.075 -11.263 1.00 81.06 163 ALA A O 1
ATOM 1320 N N . THR A 1 164 ? 33.082 10.463 -11.668 1.00 82.50 164 THR A N 1
ATOM 1321 C CA . THR A 1 164 ? 32.450 10.499 -10.338 1.00 82.50 164 THR A CA 1
ATOM 1322 C C . THR A 1 164 ? 32.747 9.220 -9.553 1.00 82.50 164 THR A C 1
ATOM 1324 O O . THR A 1 164 ? 32.860 8.138 -10.128 1.00 82.50 164 THR A O 1
ATOM 1327 N N . TRP A 1 165 ? 32.917 9.345 -8.233 1.00 81.12 165 TRP A N 1
ATOM 1328 C CA . TRP A 1 165 ? 33.102 8.203 -7.335 1.00 81.12 165 TRP A CA 1
ATOM 1329 C C . TRP A 1 165 ? 31.754 7.561 -6.997 1.00 81.12 165 TRP A C 1
ATOM 1331 O O . TRP A 1 165 ? 30.943 8.176 -6.309 1.00 81.12 165 TRP A O 1
ATOM 1341 N N . GLU A 1 166 ? 31.554 6.318 -7.427 1.00 78.69 166 GLU A N 1
ATOM 1342 C CA . GLU A 1 166 ? 30.351 5.528 -7.159 1.00 78.69 166 GLU A CA 1
ATOM 1343 C C . GLU A 1 166 ? 30.650 4.404 -6.161 1.00 78.69 166 GLU A C 1
ATOM 1345 O O . GLU A 1 166 ? 31.662 3.708 -6.264 1.00 78.69 166 GLU A O 1
ATOM 1350 N N . CYS A 1 167 ? 29.768 4.222 -5.178 1.00 66.69 167 CYS A N 1
ATOM 1351 C CA . CYS A 1 167 ? 29.914 3.197 -4.143 1.00 66.69 167 CYS A CA 1
ATOM 1352 C C . CYS A 1 167 ? 29.429 1.841 -4.667 1.00 66.69 167 CYS A C 1
ATOM 1354 O O . CYS A 1 167 ? 28.318 1.744 -5.188 1.00 66.69 167 CYS A O 1
ATOM 1356 N N . ASN A 1 168 ? 30.193 0.770 -4.429 1.00 62.72 168 ASN A N 1
ATOM 1357 C CA . ASN A 1 168 ? 29.676 -0.589 -4.569 1.00 62.72 168 ASN A CA 1
ATOM 1358 C C . ASN A 1 168 ? 28.542 -0.759 -3.558 1.00 62.72 168 ASN A C 1
ATOM 1360 O O . ASN A 1 168 ? 28.771 -0.830 -2.345 1.00 62.72 168 ASN A O 1
ATOM 1364 N N . VAL A 1 169 ? 27.310 -0.812 -4.047 1.00 48.44 169 VAL A N 1
ATOM 1365 C CA . VAL A 1 169 ? 26.220 -1.399 -3.282 1.00 48.44 169 VAL A CA 1
ATOM 1366 C C . VAL A 1 169 ? 26.489 -2.895 -3.316 1.00 48.44 169 VAL A C 1
ATOM 1368 O O . VAL A 1 169 ? 26.433 -3.503 -4.379 1.00 48.44 169 VAL A O 1
ATOM 1371 N N . THR A 1 170 ? 26.875 -3.474 -2.180 1.00 38.56 170 THR A N 1
ATOM 1372 C CA . THR A 1 170 ? 26.966 -4.928 -2.030 1.00 38.56 170 THR A CA 1
ATOM 1373 C C . THR A 1 170 ? 25.610 -5.517 -2.430 1.00 38.56 170 THR A C 1
ATOM 1375 O O . THR A 1 170 ? 24.629 -5.299 -1.718 1.00 38.56 170 THR A O 1
ATOM 1378 N N . MET A 1 171 ? 25.552 -6.171 -3.592 1.00 31.83 171 MET A N 1
ATOM 1379 C CA . MET A 1 171 ? 24.425 -6.996 -4.039 1.00 31.83 171 MET A CA 1
ATOM 1380 C C . MET A 1 171 ? 24.659 -8.445 -3.628 1.00 31.83 171 MET A C 1
ATOM 1382 O O . MET A 1 171 ? 25.826 -8.894 -3.715 1.00 31.83 171 MET A O 1
#

Radius of gyration: 25.88 Å; chains: 1; bounding box: 61×49×57 Å

Sequence (171 aa):
MAMFNMLGTELKFSTADHSQTDDLAQFSYNLHKSSATGMCPFELVYGQQPIMPHENEKYADKGRKPVEFGVGDQVLLKLNPQIWKKISSKTVHHGLISKYDGPFEVDLIDMARQQTRRAPPVIRKEFEKMVLKILDHRTMDQSKKNRRMDYLVHWTGESKADATWECNVTM

Secondary structure (DSSP, 8-state):
-HHHHHTT----PPPSS-HHHHHHHHHHHHHPPPTTTSS-HHHHHHSSPPPPTTTSHHHHSTTPPP----TT-EEEEEPPHHHHHHH--TTS-GGGS-SEEEEEE--HHHHHHHT---------------EEEEEEEEEEES-TT-EEEEEEEEETTS-GGG-EEEE----

Foldseek 3Di:
DVVQVVVVHDDDDDPPDDPPVVVVVVLVQQQDADPVPRHGPVCVPPVDHDQDPVNCVCVVCVPDDPDDDDFFFWDWAFDDPVVLVVVPDVVDDSVPDDRTDGTDGDHPVVVVVVPPDPDPPPPPPDDPQDFPDFPDKDWDPPDPVDTKIWTFTDTPPDDSVPTDTHIPPPD

Organism: NCBI:txid2727402

pLDDT: mean 70.0, std 12.99, range [31.83, 89.81]

InterPro domains:
  IPR000953 Chromo/chromo shadow domain [PS50013] (125-171)
  IPR016197 Chromo-like domain superfamily [SSF54160] (126-166)